Protein AF-A0AAU7PRI8-F1 (afdb_monomer_lite)

Structure (mmCIF, N/CA/C/O backbone):
data_AF-A0AAU7PRI8-F1
#
_entry.id   AF-A0AAU7PRI8-F1
#
loop_
_atom_site.group_PDB
_atom_site.id
_atom_site.type_symbol
_atom_site.label_atom_id
_atom_site.label_alt_id
_atom_site.label_comp_id
_atom_site.label_asym_id
_atom_site.label_entity_id
_atom_site.label_seq_id
_atom_site.pdbx_PDB_ins_code
_atom_site.Cartn_x
_atom_site.Cartn_y
_atom_site.Cartn_z
_atom_site.occupancy
_atom_site.B_iso_or_equiv
_atom_site.auth_seq_id
_atom_site.auth_comp_id
_atom_site.auth_asym_id
_atom_site.auth_atom_id
_atom_site.pdbx_PDB_model_num
ATOM 1 N N . MET A 1 1 ? -5.760 -4.866 8.016 1.00 94.19 1 MET A N 1
ATOM 2 C CA . MET A 1 1 ? -5.135 -4.023 6.978 1.00 94.19 1 MET A CA 1
ATOM 3 C C . MET A 1 1 ? -3.911 -4.756 6.469 1.00 94.19 1 MET A C 1
ATOM 5 O O . MET A 1 1 ? -3.280 -5.438 7.264 1.00 94.19 1 MET A O 1
ATOM 9 N N . ILE A 1 2 ? -3.614 -4.644 5.179 1.00 96.81 2 ILE A N 1
ATOM 10 C CA . ILE A 1 2 ? -2.416 -5.183 4.532 1.00 96.81 2 ILE A CA 1
ATOM 11 C C . ILE A 1 2 ? -1.677 -4.003 3.902 1.00 96.81 2 ILE A C 1
ATOM 13 O O . ILE A 1 2 ? -2.300 -3.186 3.222 1.00 96.81 2 ILE A O 1
ATOM 17 N N . LEU A 1 3 ? -0.370 -3.910 4.144 1.00 97.06 3 LEU A N 1
ATOM 18 C CA . LEU A 1 3 ? 0.502 -2.932 3.498 1.00 97.06 3 LEU A CA 1
ATOM 19 C C . LEU A 1 3 ? 1.302 -3.644 2.407 1.00 97.06 3 LEU A C 1
ATOM 21 O O . LEU A 1 3 ? 2.079 -4.548 2.711 1.00 97.06 3 LEU A O 1
ATOM 25 N N . LEU A 1 4 ? 1.099 -3.252 1.152 1.00 96.31 4 LEU A N 1
ATOM 26 C CA . LEU A 1 4 ? 1.900 -3.732 0.030 1.00 96.31 4 LEU A CA 1
ATOM 27 C C . LEU A 1 4 ? 3.085 -2.778 -0.147 1.00 96.31 4 LEU A C 1
ATOM 29 O O . LEU A 1 4 ? 2.942 -1.715 -0.745 1.00 96.31 4 LEU A O 1
ATOM 33 N N . ASN A 1 5 ? 4.218 -3.127 0.462 1.00 97.12 5 ASN A N 1
ATOM 34 C CA . ASN A 1 5 ? 5.402 -2.270 0.507 1.00 97.12 5 ASN A CA 1
ATOM 35 C C . ASN A 1 5 ? 6.261 -2.377 -0.763 1.00 97.12 5 ASN A C 1
ATOM 37 O O . ASN A 1 5 ? 6.214 -3.386 -1.464 1.00 97.12 5 ASN A O 1
ATOM 41 N N . LYS A 1 6 ? 7.113 -1.368 -0.975 1.00 96.81 6 LYS A N 1
ATOM 42 C CA . LYS A 1 6 ? 8.012 -1.200 -2.124 1.00 96.81 6 LYS A CA 1
ATOM 43 C C . LYS A 1 6 ? 7.268 -1.025 -3.450 1.00 96.81 6 LYS A C 1
ATOM 45 O O . LYS A 1 6 ? 7.705 -1.532 -4.482 1.00 96.81 6 LYS A O 1
ATOM 50 N N . CYS A 1 7 ? 6.132 -0.323 -3.434 1.00 96.56 7 CYS A N 1
ATOM 51 C CA . CYS A 1 7 ? 5.376 -0.051 -4.660 1.00 96.56 7 CYS A CA 1
ATOM 52 C C . CYS A 1 7 ? 6.144 0.821 -5.667 1.00 96.56 7 CYS A C 1
ATOM 54 O O . CYS A 1 7 ? 5.842 0.789 -6.855 1.00 96.56 7 CYS A O 1
ATOM 56 N N . ASP A 1 8 ? 7.187 1.526 -5.226 1.00 97.00 8 ASP A N 1
ATOM 57 C CA . ASP A 1 8 ? 8.130 2.237 -6.090 1.00 97.00 8 ASP A CA 1
ATOM 58 C C . ASP A 1 8 ? 8.896 1.307 -7.045 1.00 97.00 8 ASP A C 1
ATOM 60 O O . ASP A 1 8 ? 9.402 1.765 -8.066 1.00 97.00 8 ASP A O 1
ATOM 64 N N . LEU A 1 9 ? 8.959 0.004 -6.750 1.00 96.88 9 LEU A N 1
ATOM 65 C CA . LEU A 1 9 ? 9.624 -0.977 -7.602 1.00 96.88 9 LEU A CA 1
ATOM 66 C C . LEU A 1 9 ? 8.758 -1.492 -8.756 1.00 96.88 9 LEU A C 1
ATOM 68 O O . LEU A 1 9 ? 9.311 -2.115 -9.655 1.00 96.88 9 LEU A O 1
ATOM 72 N N . LEU A 1 10 ? 7.446 -1.229 -8.772 1.00 95.06 10 LEU A N 1
ATOM 73 C CA . LEU A 1 10 ? 6.526 -1.760 -9.792 1.00 95.06 10 LEU A CA 1
ATOM 74 C C . LEU A 1 10 ? 6.964 -1.489 -11.247 1.00 95.06 10 LEU A C 1
ATOM 76 O O . LEU A 1 10 ? 6.796 -2.381 -12.071 1.00 95.06 10 LEU A O 1
ATOM 80 N N . PRO A 1 11 ? 7.572 -0.334 -11.594 1.00 95.06 11 PRO A N 1
ATOM 81 C CA . PRO A 1 11 ? 8.083 -0.107 -12.950 1.00 95.06 11 PRO A CA 1
ATOM 82 C C . PRO A 1 11 ? 9.376 -0.870 -13.283 1.00 95.06 11 PRO A C 1
ATOM 84 O O . PRO A 1 11 ? 9.798 -0.876 -14.435 1.00 95.06 11 PRO A O 1
ATOM 87 N N . TYR A 1 12 ? 10.043 -1.451 -12.283 1.00 96.56 12 TYR A N 1
ATOM 88 C CA . TYR A 1 12 ? 11.385 -2.029 -12.397 1.00 96.56 12 TYR A CA 1
ATOM 89 C C . TYR A 1 12 ? 11.417 -3.552 -12.218 1.00 96.56 12 TYR A C 1
ATOM 91 O O . TYR A 1 12 ? 12.445 -4.166 -12.502 1.00 96.56 12 TYR A O 1
AT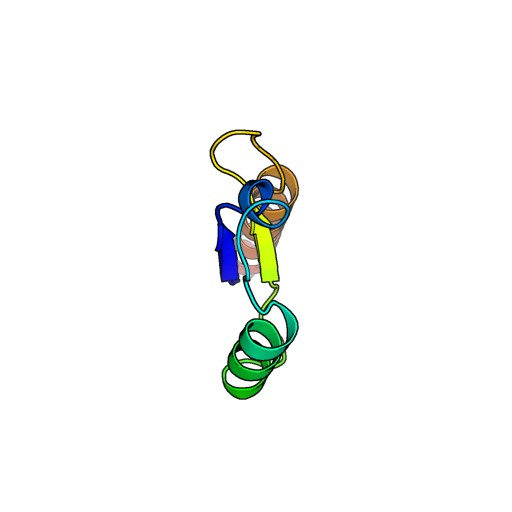OM 99 N N . ILE A 1 13 ? 10.334 -4.164 -11.729 1.00 96.44 13 ILE A N 1
ATOM 100 C CA . ILE A 1 13 ? 10.232 -5.611 -11.513 1.00 96.44 13 ILE A CA 1
ATOM 101 C C . ILE A 1 13 ? 8.945 -6.166 -12.118 1.00 96.44 13 ILE A C 1
ATOM 103 O O . ILE A 1 13 ? 7.926 -5.484 -12.167 1.00 96.44 13 ILE A O 1
ATOM 107 N N . ASP A 1 14 ? 8.980 -7.437 -12.505 1.00 96.00 14 ASP A N 1
ATOM 108 C CA . ASP A 1 14 ? 7.807 -8.167 -12.988 1.00 96.00 14 ASP A CA 1
ATOM 109 C C . ASP A 1 14 ? 6.961 -8.678 -11.807 1.00 96.00 14 ASP A C 1
ATOM 111 O O . ASP A 1 14 ? 6.968 -9.859 -11.453 1.00 96.00 14 ASP A O 1
ATOM 115 N N . PHE A 1 15 ? 6.321 -7.749 -11.093 1.00 95.69 15 PHE A N 1
ATOM 116 C CA . PHE A 1 15 ? 5.445 -8.075 -9.970 1.00 95.69 15 PHE A CA 1
ATOM 117 C C . PHE A 1 15 ? 3.983 -8.146 -10.420 1.00 95.69 15 PHE A C 1
ATOM 119 O O . PHE A 1 15 ? 3.372 -7.132 -10.753 1.00 95.69 15 PHE A O 1
ATOM 126 N N . ASP A 1 16 ? 3.401 -9.345 -10.350 1.00 95.50 16 ASP A N 1
ATOM 127 C CA . ASP A 1 16 ? 1.987 -9.568 -10.652 1.00 95.50 16 ASP A CA 1
ATOM 128 C C . ASP A 1 16 ? 1.093 -9.113 -9.483 1.00 95.50 16 ASP A C 1
ATOM 130 O O . ASP A 1 16 ? 0.840 -9.825 -8.494 1.00 95.50 16 ASP A O 1
ATOM 134 N N . GLU A 1 17 ? 0.622 -7.873 -9.601 1.00 93.56 17 GLU A N 1
ATOM 135 C CA . GLU A 1 17 ? -0.298 -7.259 -8.651 1.00 93.56 17 GLU A CA 1
ATOM 136 C C . GLU A 1 17 ? -1.645 -7.979 -8.593 1.00 93.56 17 GLU A C 1
ATOM 138 O O . GLU A 1 17 ? -2.184 -8.191 -7.504 1.00 93.56 17 GLU A O 1
ATOM 143 N N . ASP A 1 18 ? -2.180 -8.391 -9.738 1.00 94.88 18 ASP A N 1
ATOM 144 C CA . ASP A 1 18 ? -3.501 -9.005 -9.831 1.00 94.88 18 ASP A CA 1
ATOM 145 C C . ASP A 1 18 ? -3.519 -10.381 -9.169 1.00 94.88 18 ASP A C 1
ATOM 147 O O . ASP A 1 18 ? -4.444 -10.709 -8.417 1.00 94.88 18 ASP A O 1
ATOM 151 N N . PHE A 1 19 ? -2.480 -11.186 -9.388 1.00 95.88 19 PHE A N 1
ATOM 152 C CA . PHE A 1 19 ? -2.300 -12.464 -8.709 1.00 95.88 19 PHE A CA 1
ATOM 153 C C . PHE A 1 19 ? -2.184 -12.277 -7.196 1.00 95.88 19 PHE A C 1
ATOM 155 O O . PHE A 1 19 ? -2.861 -12.966 -6.421 1.00 95.88 19 PHE A O 1
ATOM 162 N N . SER A 1 20 ? -1.385 -11.303 -6.761 1.00 94.25 20 SER A N 1
ATOM 163 C CA . SER A 1 20 ? -1.229 -10.977 -5.342 1.00 94.25 20 SER A CA 1
ATOM 164 C C . SER A 1 20 ? -2.561 -10.543 -4.717 1.00 94.25 20 SER A C 1
ATOM 166 O O . SER A 1 20 ? -2.953 -11.043 -3.657 1.00 94.25 20 SER A O 1
ATOM 168 N N . MET A 1 21 ? -3.319 -9.686 -5.405 1.00 95.25 21 MET A N 1
ATOM 169 C CA . MET A 1 21 ? -4.624 -9.208 -4.953 1.00 95.25 21 MET A CA 1
ATOM 170 C C . MET A 1 21 ? -5.675 -10.318 -4.903 1.00 95.25 21 MET A C 1
ATOM 172 O O . MET A 1 21 ? -6.432 -10.382 -3.931 1.00 95.25 21 MET A O 1
ATOM 176 N N . LYS A 1 22 ? -5.699 -11.242 -5.873 1.00 96.81 22 LYS A N 1
ATOM 177 C CA . LYS A 1 22 ? -6.580 -12.425 -5.838 1.00 96.81 22 LYS A CA 1
ATOM 178 C C . LYS A 1 22 ? -6.346 -13.259 -4.579 1.00 96.81 22 LYS A C 1
ATOM 180 O O . LYS A 1 22 ? -7.305 -13.615 -3.895 1.00 96.81 22 LYS A O 1
ATOM 185 N N . ARG A 1 23 ? -5.084 -13.510 -4.217 1.00 95.56 23 ARG A N 1
ATOM 186 C CA . ARG A 1 23 ? -4.731 -14.273 -3.004 1.00 95.56 23 ARG A CA 1
ATOM 187 C C . ARG A 1 23 ? -5.140 -13.549 -1.727 1.00 95.56 23 ARG A C 1
ATOM 189 O O . ARG A 1 23 ? -5.703 -14.164 -0.825 1.00 95.56 23 ARG A O 1
ATOM 196 N N . VAL A 1 24 ? -4.911 -12.238 -1.665 1.00 96.38 24 VAL A N 1
ATOM 197 C CA . VAL A 1 24 ? -5.357 -11.416 -0.534 1.00 96.38 24 VAL A CA 1
ATOM 198 C C . VAL A 1 24 ? -6.873 -11.495 -0.366 1.00 96.38 24 VAL A C 1
ATOM 200 O O . VAL A 1 24 ? -7.354 -11.676 0.752 1.00 96.38 24 VAL A O 1
ATOM 203 N N . ARG A 1 25 ? -7.634 -11.385 -1.459 1.00 96.38 25 ARG A N 1
ATOM 204 C CA . ARG A 1 25 ? -9.101 -11.427 -1.415 1.00 96.38 25 ARG A CA 1
ATOM 205 C C . ARG A 1 25 ? -9.635 -12.807 -1.049 1.00 96.38 25 ARG A C 1
ATOM 207 O O . ARG A 1 25 ? -10.583 -12.867 -0.273 1.00 96.38 25 ARG A O 1
ATOM 214 N N . ALA A 1 26 ? -8.978 -13.876 -1.498 1.00 97.19 26 ALA A N 1
ATOM 215 C CA . ALA A 1 26 ? -9.301 -15.242 -1.091 1.00 97.19 26 ALA A CA 1
ATOM 216 C C . ALA A 1 26 ? -9.155 -15.462 0.428 1.00 97.19 26 ALA A C 1
ATOM 218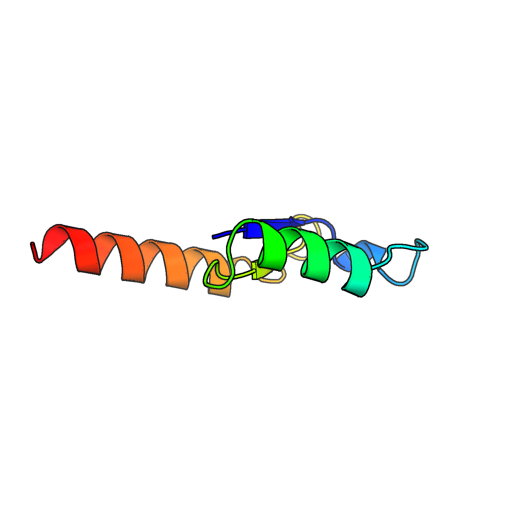 O O . ALA A 1 26 ? -9.956 -16.178 1.020 1.00 97.19 26 ALA A O 1
ATOM 219 N N . LEU A 1 27 ? -8.169 -14.826 1.074 1.00 96.56 27 LEU A N 1
ATOM 220 C CA . LEU A 1 27 ? -7.969 -14.914 2.528 1.00 96.56 27 LEU A CA 1
ATOM 221 C C . LEU A 1 27 ? -8.853 -13.939 3.313 1.00 96.56 27 LEU A C 1
ATOM 223 O O . LEU A 1 27 ? -9.366 -14.268 4.380 1.00 96.56 27 LEU A O 1
ATOM 227 N N . ASN A 1 28 ? -9.001 -12.708 2.822 1.00 96.62 28 ASN A N 1
ATOM 228 C CA . ASN A 1 28 ? -9.810 -11.684 3.466 1.00 96.62 28 ASN A CA 1
ATOM 229 C C . ASN A 1 28 ? -10.375 -10.692 2.442 1.00 96.62 28 ASN A C 1
ATOM 231 O O . ASN A 1 28 ? -9.753 -9.685 2.080 1.00 96.62 28 ASN A O 1
ATOM 235 N N . GLN A 1 29 ? -11.626 -10.936 2.054 1.00 95.69 29 GLN A N 1
ATOM 236 C CA . GLN A 1 29 ? -12.357 -10.120 1.086 1.00 95.69 29 GLN A CA 1
ATOM 237 C C . GLN A 1 29 ? -12.437 -8.635 1.483 1.00 95.69 29 GLN A C 1
ATOM 239 O O . G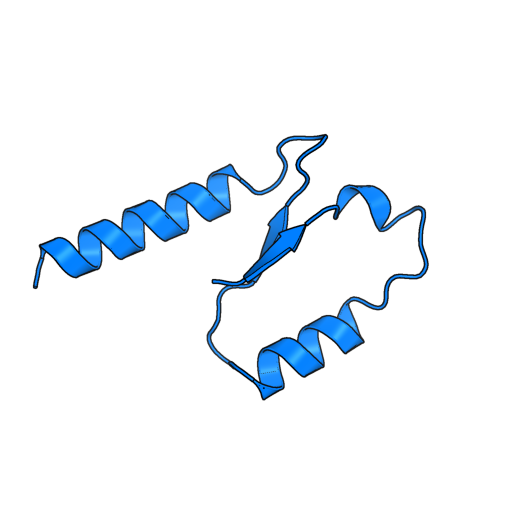LN A 1 29 ? -12.445 -7.767 0.613 1.00 95.69 29 GLN A O 1
ATOM 244 N N . LYS A 1 30 ? -12.478 -8.331 2.788 1.00 95.62 30 LYS A N 1
ATOM 245 C CA . LYS A 1 30 ? -12.731 -6.981 3.322 1.00 95.62 30 LYS A CA 1
ATOM 246 C C . LYS A 1 30 ? -11.476 -6.277 3.839 1.00 95.62 30 LYS A C 1
ATOM 248 O O . LYS A 1 30 ? -11.567 -5.129 4.270 1.00 95.62 30 LYS A O 1
ATOM 253 N N . ALA A 1 31 ? -10.312 -6.931 3.833 1.00 94.75 31 ALA A N 1
ATOM 254 C CA . ALA A 1 31 ? -9.080 -6.310 4.308 1.00 94.75 31 ALA A CA 1
ATOM 255 C C . ALA A 1 31 ? -8.727 -5.085 3.441 1.00 94.75 31 ALA A C 1
ATOM 257 O O . ALA A 1 31 ? -8.573 -5.226 2.226 1.00 94.75 31 ALA A O 1
ATOM 258 N N . PRO A 1 32 ? -8.534 -3.893 4.031 1.00 95.69 32 PRO A N 1
ATOM 259 C CA . PRO A 1 32 ? -7.943 -2.771 3.314 1.00 95.69 32 PRO A CA 1
ATOM 260 C C . PRO A 1 32 ? -6.536 -3.155 2.860 1.00 95.69 32 PRO A C 1
ATOM 262 O O . PRO A 1 32 ? -5.766 -3.675 3.674 1.00 95.69 32 PRO A O 1
ATOM 265 N N . VAL A 1 33 ? -6.221 -2.891 1.594 1.00 96.81 33 VAL A N 1
ATOM 266 C CA . VAL A 1 33 ? -4.877 -3.046 1.028 1.00 96.81 33 VAL A CA 1
ATOM 267 C C . VAL A 1 33 ? -4.386 -1.660 0.651 1.00 96.81 33 VAL A C 1
ATOM 269 O O . VAL A 1 33 ? -5.069 -0.951 -0.084 1.00 96.81 33 VAL A O 1
ATOM 272 N N . ILE A 1 34 ? -3.240 -1.264 1.192 1.00 97.62 34 ILE A N 1
ATOM 273 C CA . ILE A 1 34 ? -2.651 0.057 0.972 1.00 97.62 34 ILE A CA 1
ATOM 274 C C . ILE A 1 34 ? -1.254 -0.162 0.404 1.00 97.62 34 ILE A C 1
ATOM 276 O O . ILE A 1 34 ? -0.433 -0.828 1.035 1.00 97.62 34 ILE A O 1
ATOM 280 N N . LYS A 1 35 ? -1.000 0.368 -0.793 1.00 97.31 35 LYS A N 1
ATOM 281 C CA . LYS A 1 35 ? 0.344 0.408 -1.374 1.00 97.31 35 LYS A CA 1
ATOM 282 C C . LYS A 1 35 ? 1.169 1.442 -0.629 1.00 97.31 35 LYS A C 1
ATOM 284 O O . LYS A 1 35 ? 0.665 2.538 -0.383 1.00 97.31 35 LYS A O 1
ATOM 289 N N . VAL A 1 36 ? 2.387 1.074 -0.253 1.00 98.31 36 VAL A N 1
ATOM 290 C CA . VAL A 1 36 ? 3.312 1.967 0.439 1.00 98.31 36 VAL A CA 1
ATOM 291 C C . VAL A 1 36 ? 4.724 1.831 -0.108 1.00 98.31 36 VAL A C 1
ATOM 293 O O . VAL A 1 36 ? 5.110 0.786 -0.638 1.00 98.31 36 VAL A O 1
ATOM 296 N N . SER A 1 37 ? 5.517 2.877 0.076 1.00 98.25 37 SER A N 1
ATOM 297 C CA . SER A 1 37 ? 6.946 2.852 -0.205 1.00 98.25 37 SER A CA 1
ATOM 298 C C . SER A 1 37 ? 7.695 3.495 0.948 1.00 98.25 37 SER A C 1
ATOM 300 O O . SER A 1 37 ? 7.587 4.694 1.179 1.00 98.25 37 SER A O 1
ATOM 302 N N . GLY A 1 38 ? 8.503 2.700 1.649 1.00 97.31 38 GLY A N 1
ATOM 303 C CA . GLY A 1 38 ? 9.425 3.209 2.672 1.00 97.31 38 GLY A CA 1
ATOM 304 C C . GLY A 1 38 ? 10.538 4.111 2.127 1.00 97.31 38 GLY A C 1
ATOM 305 O O . GLY A 1 38 ? 11.298 4.661 2.912 1.00 97.31 38 GLY A O 1
ATOM 306 N N . LYS A 1 39 ? 10.672 4.231 0.799 1.00 97.56 39 LYS A N 1
ATOM 307 C CA . LYS A 1 39 ? 11.665 5.091 0.146 1.00 97.56 39 LYS A CA 1
ATOM 308 C C . LYS A 1 39 ? 11.098 6.462 -0.223 1.00 97.56 39 LYS A C 1
ATOM 310 O O . LYS A 1 39 ? 11.832 7.441 -0.190 1.00 97.56 39 LYS A O 1
ATOM 315 N N . THR A 1 40 ? 9.830 6.515 -0.631 1.00 97.38 40 THR A N 1
ATOM 316 C CA . THR A 1 40 ? 9.170 7.738 -1.127 1.00 97.38 40 THR A CA 1
ATOM 317 C C . THR A 1 40 ? 8.099 8.268 -0.176 1.00 97.38 40 THR A C 1
ATOM 319 O O . THR A 1 40 ? 7.421 9.234 -0.513 1.00 97.38 40 THR A O 1
ATOM 322 N N . ASP A 1 41 ? 7.909 7.617 0.974 1.00 96.75 41 ASP A N 1
ATOM 323 C CA . ASP A 1 41 ? 6.846 7.864 1.956 1.00 96.7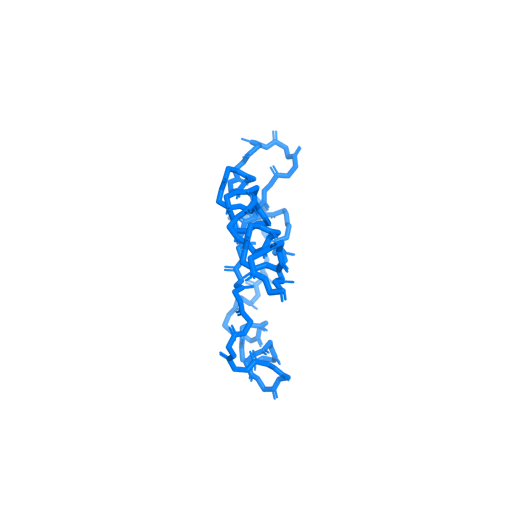5 41 ASP A CA 1
ATOM 324 C C . ASP A 1 41 ? 5.409 7.732 1.410 1.00 96.75 4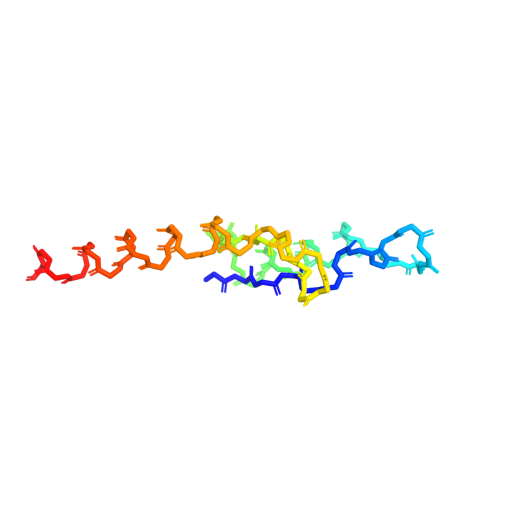1 ASP A C 1
ATOM 326 O O . ASP A 1 41 ? 4.429 8.057 2.090 1.00 96.75 41 ASP A O 1
ATOM 330 N N . GLU A 1 42 ? 5.246 7.188 0.200 1.00 98.25 42 GLU A N 1
ATOM 331 C CA . GLU A 1 42 ? 3.939 7.010 -0.424 1.00 98.25 42 GLU A CA 1
ATOM 332 C C . GLU A 1 42 ? 3.036 6.113 0.436 1.00 98.25 42 GLU A C 1
ATOM 334 O O . GLU A 1 42 ? 3.455 5.081 0.964 1.00 98.25 42 GLU A O 1
ATOM 339 N N . GLY A 1 43 ? 1.766 6.502 0.565 1.00 97.62 43 GLY A N 1
ATOM 340 C CA . GLY A 1 43 ? 0.710 5.663 1.135 1.00 97.62 43 GLY A CA 1
ATOM 341 C C . GLY A 1 43 ? 0.685 5.562 2.662 1.00 97.62 43 GLY A C 1
ATOM 342 O O . GLY A 1 43 ? -0.343 5.150 3.211 1.00 97.62 43 GLY A O 1
ATOM 343 N N . TYR A 1 44 ? 1.733 5.995 3.370 1.00 98.12 44 TYR A N 1
ATOM 344 C CA . TYR A 1 44 ? 1.746 5.972 4.835 1.00 98.12 44 TYR A CA 1
ATOM 345 C C . TYR A 1 44 ? 0.694 6.890 5.457 1.00 98.12 44 TYR A C 1
ATOM 347 O O . TYR A 1 44 ? 0.092 6.509 6.457 1.00 98.12 44 TYR A O 1
ATOM 355 N N . GLU A 1 45 ? 0.369 8.029 4.839 1.00 98.00 45 GLU A N 1
ATOM 356 C CA . GLU A 1 45 ? -0.726 8.890 5.310 1.00 98.00 45 GLU A CA 1
ATOM 357 C C . GLU A 1 45 ? -2.065 8.127 5.359 1.00 98.00 45 GLU A C 1
ATOM 359 O O . GLU A 1 45 ? -2.780 8.151 6.365 1.00 98.00 45 GLU A O 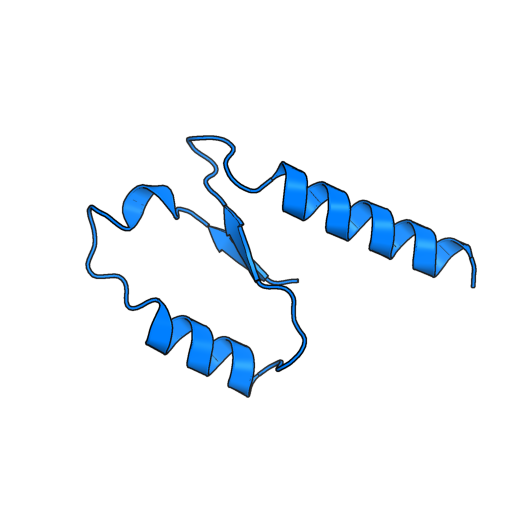1
ATOM 364 N N . LYS A 1 46 ? -2.377 7.361 4.303 1.00 97.88 46 LYS A N 1
ATOM 365 C CA . LYS A 1 46 ? -3.584 6.518 4.245 1.00 97.88 46 LYS A CA 1
ATOM 366 C C . LYS A 1 46 ? -3.543 5.408 5.298 1.00 97.88 46 LYS A C 1
ATOM 368 O O . LYS A 1 46 ? -4.568 5.120 5.919 1.00 97.88 46 LYS A O 1
ATOM 373 N N . ALA A 1 47 ? -2.376 4.796 5.511 1.00 97.81 47 ALA A N 1
ATOM 374 C CA . ALA A 1 47 ? -2.188 3.756 6.521 1.00 97.81 47 ALA A CA 1
ATOM 375 C C . ALA A 1 47 ? -2.404 4.293 7.945 1.00 97.81 47 ALA A C 1
ATOM 377 O O . ALA A 1 47 ? -3.163 3.706 8.718 1.00 97.81 47 ALA A O 1
ATOM 378 N N . VAL A 1 48 ? -1.800 5.440 8.270 1.00 97.94 48 VAL A N 1
ATOM 379 C CA . VAL A 1 48 ? -1.965 6.121 9.560 1.00 97.94 48 VAL A CA 1
ATOM 380 C C . VAL A 1 48 ? -3.426 6.491 9.779 1.00 97.94 48 VAL A C 1
ATOM 382 O O . VAL A 1 48 ? -3.981 6.165 10.829 1.00 97.94 48 VAL A O 1
ATOM 385 N N . LYS A 1 49 ? -4.084 7.092 8.779 1.00 98.00 49 LYS A N 1
ATOM 386 C CA . LYS A 1 49 ? -5.507 7.441 8.859 1.00 98.00 49 LYS A CA 1
ATOM 387 C C . LYS A 1 49 ? -6.367 6.225 9.209 1.00 98.00 49 LYS A C 1
ATOM 389 O O . LYS A 1 49 ? -7.169 6.300 10.138 1.00 98.00 49 LYS A O 1
ATOM 394 N N . TRP A 1 50 ? -6.149 5.095 8.534 1.00 97.12 50 TRP A N 1
ATOM 395 C CA . TRP A 1 50 ? -6.889 3.864 8.817 1.00 97.12 50 TRP A CA 1
ATOM 396 C C . TRP A 1 50 ? -6.681 3.370 10.256 1.00 97.12 50 TRP A C 1
ATOM 398 O O . TRP A 1 50 ? -7.648 3.014 10.932 1.00 97.12 50 TRP A O 1
ATOM 408 N N . ILE A 1 51 ? -5.434 3.368 10.747 1.00 96.88 51 ILE A N 1
ATOM 409 C CA . ILE A 1 51 ? -5.110 2.951 12.122 1.00 96.88 51 ILE A CA 1
ATOM 410 C C . ILE A 1 51 ? -5.798 3.868 13.137 1.00 96.88 51 ILE A C 1
ATOM 412 O O . ILE A 1 51 ? -6.430 3.376 14.072 1.00 96.88 51 ILE A O 1
ATOM 416 N N . VAL A 1 52 ? -5.715 5.187 12.947 1.00 97.62 52 VAL A N 1
ATOM 417 C CA . VAL A 1 52 ? -6.311 6.181 13.851 1.00 97.62 52 VAL A CA 1
ATOM 418 C C . VAL A 1 52 ? -7.833 6.042 13.897 1.00 97.62 52 VAL A C 1
ATOM 420 O O . VAL A 1 52 ? -8.417 6.013 14.981 1.00 97.62 52 VAL A O 1
ATOM 423 N N . GLU A 1 53 ? -8.491 5.911 12.744 1.00 96.38 53 GLU A N 1
ATOM 424 C CA . GLU A 1 53 ? -9.938 5.680 12.670 1.00 96.38 53 GLU A CA 1
ATOM 425 C C . GLU A 1 53 ? -10.332 4.374 13.366 1.00 96.38 53 GLU A C 1
ATOM 427 O O . GLU A 1 53 ? -11.287 4.340 14.151 1.00 96.38 53 GLU A O 1
ATOM 432 N N . LYS A 1 54 ? -9.560 3.302 13.145 1.00 95.12 54 LYS A N 1
ATOM 433 C CA . LYS A 1 54 ? -9.817 2.012 13.779 1.00 95.12 54 LYS A CA 1
ATOM 434 C C . LYS A 1 54 ? -9.645 2.083 15.295 1.00 95.12 54 LYS A C 1
ATOM 436 O O . LYS A 1 54 ? -10.525 1.602 16.007 1.00 95.12 54 LYS A O 1
ATOM 441 N N . ALA A 1 55 ? -8.585 2.719 15.789 1.00 96.62 55 ALA A N 1
ATOM 442 C CA . ALA A 1 55 ? -8.343 2.914 17.217 1.00 96.62 55 ALA A CA 1
ATOM 443 C C . ALA A 1 55 ? -9.479 3.710 17.882 1.00 96.62 55 ALA A C 1
ATOM 445 O O . ALA A 1 55 ? -10.031 3.272 18.890 1.00 96.62 55 ALA A O 1
ATOM 446 N N . ARG A 1 56 ? -9.919 4.816 17.263 1.00 96.69 56 ARG A N 1
ATOM 447 C CA . ARG A 1 56 ? -11.068 5.609 17.740 1.00 96.69 56 ARG A CA 1
ATOM 448 C C . ARG A 1 56 ? -12.361 4.794 17.796 1.00 96.69 56 ARG A C 1
ATOM 450 O O . ARG A 1 56 ? -13.142 4.962 18.725 1.00 96.69 56 ARG A O 1
ATOM 457 N N . SER A 1 57 ? -12.597 3.912 16.821 1.00 94.62 57 SER A N 1
ATOM 458 C CA . SER A 1 57 ? -13.790 3.049 16.812 1.00 94.62 57 SER A CA 1
ATOM 459 C C . SER A 1 57 ? -13.807 2.026 17.953 1.00 94.62 57 SER A C 1
ATOM 461 O O . SER A 1 57 ? -14.881 1.610 18.374 1.00 94.62 57 SER A O 1
ATOM 463 N N . LEU A 1 58 ? -12.630 1.626 18.446 1.00 93.19 58 LEU A N 1
ATOM 464 C CA . LEU A 1 58 ? -12.492 0.677 19.550 1.00 93.19 58 LEU A CA 1
ATOM 465 C C . LEU A 1 58 ? -12.629 1.356 20.916 1.00 93.19 58 LEU A C 1
ATOM 467 O O . LEU A 1 58 ? -13.184 0.750 21.815 1.00 93.19 58 LEU A O 1
ATOM 471 N N . GLN A 1 59 ? -12.178 2.606 21.060 1.00 85.00 59 GLN A N 1
ATOM 472 C CA . GLN A 1 59 ? -12.301 3.377 22.309 1.00 85.00 59 GLN A CA 1
ATOM 473 C C . GLN A 1 59 ? -13.734 3.838 22.621 1.00 85.00 59 GLN A C 1
ATOM 475 O O . GLN A 1 59 ? -14.025 4.220 23.747 1.00 85.00 59 GLN A O 1
ATOM 480 N N . LYS A 1 60 ? -14.622 3.854 21.621 1.00 68.12 60 LYS A N 1
ATOM 481 C CA . LYS A 1 60 ? -16.041 4.218 21.778 1.00 68.12 60 LYS A CA 1
ATOM 482 C C . LYS A 1 60 ? -16.942 3.027 22.145 1.00 68.12 60 LYS A C 1
ATOM 484 O O . LYS A 1 60 ? -18.160 3.185 22.150 1.00 68.12 60 LYS A O 1
ATOM 489 N N . LYS A 1 61 ? -16.358 1.849 22.365 1.00 52.88 61 LYS A N 1
ATOM 490 C CA . LYS A 1 61 ? -17.032 0.613 22.769 1.00 52.88 61 LYS A CA 1
ATOM 491 C C . LYS A 1 61 ? -16.708 0.310 24.221 1.00 52.88 61 LYS A C 1
ATOM 493 O O . LYS A 1 61 ? -17.617 -0.224 24.885 1.00 52.88 61 LYS A O 1
#

Foldseek 3Di:
DAEAEPPVCVVPDPDDPVVVVVVVCVVPVPDDYFYAYPVPRPRVVVVVVVVVVVVVVVVVD

Sequence (61 aa):
MILLNKCDLLPYIDFDEDFSMKRVRALNQKAPVIKVSGKTDEGYEKAVKWIVEKARSLQKK

pLDDT: mean 95.1, std 6.78, range [52.88, 98.31]

Organism: NCBI:txid3151850

InterPro domains:
  IPR027417 P-loop containing nucleoside triphosphate hydrolase [G3DSA:3.40.50.300] (1-61)
  IPR027417 P-loop containing nucleoside triphosphate hydrolase [SSF52540] (2-54)

Radius of gyration: 13.66 Å; chains: 1; bounding box: 29×24×36 Å

Secondary structure (DSSP, 8-state):
-EEEE-GGGTTTS---HHHHHHHHHHH-TT--EEEE-TTT-TTHHHHHHHHHHHHHHHHT-